Protein AF-K9WEU2-F1 (afdb_monomer)

Structure (mmCIF, N/CA/C/O backbone):
data_AF-K9WEU2-F1
#
_entry.id   AF-K9WEU2-F1
#
loop_
_atom_site.group_PDB
_atom_site.id
_atom_site.type_symbol
_atom_site.label_atom_id
_atom_site.label_alt_id
_atom_site.label_comp_id
_atom_site.label_asym_id
_atom_site.label_entity_id
_atom_site.label_seq_id
_atom_site.pdbx_PDB_ins_code
_atom_site.Cartn_x
_atom_site.Cartn_y
_atom_site.Cartn_z
_atom_site.occupancy
_atom_site.B_iso_or_equiv
_atom_site.auth_seq_id
_atom_site.auth_comp_id
_atom_site.auth_asym_id
_atom_site.auth_atom_id
_atom_site.pdbx_PDB_model_num
ATOM 1 N N . MET A 1 1 ? 46.612 -27.052 -7.275 1.00 38.72 1 MET A N 1
ATOM 2 C CA . MET A 1 1 ? 46.316 -25.616 -7.478 1.00 38.72 1 MET A CA 1
ATOM 3 C C . MET A 1 1 ? 44.840 -25.439 -7.833 1.00 38.72 1 MET A C 1
ATOM 5 O O . MET A 1 1 ? 44.445 -25.693 -8.959 1.00 38.72 1 MET A O 1
ATOM 9 N N . ARG A 1 2 ? 44.010 -25.089 -6.845 1.00 41.44 2 ARG A N 1
ATOM 10 C CA . ARG A 1 2 ? 42.625 -24.585 -6.984 1.00 41.44 2 ARG A CA 1
ATOM 11 C C . ARG A 1 2 ? 42.714 -23.110 -6.531 1.00 41.44 2 ARG A C 1
ATOM 13 O O . ARG A 1 2 ? 43.521 -22.828 -5.656 1.00 41.44 2 ARG A O 1
ATOM 20 N N . THR A 1 3 ? 42.044 -22.104 -7.088 1.00 39.81 3 THR A N 1
ATOM 21 C CA . THR A 1 3 ? 40.600 -21.990 -7.313 1.00 39.81 3 THR A CA 1
ATOM 22 C C . THR A 1 3 ? 40.311 -20.747 -8.169 1.00 39.81 3 THR A C 1
ATOM 24 O O . THR A 1 3 ? 41.028 -19.751 -8.110 1.00 39.81 3 THR A O 1
ATOM 27 N N . PHE A 1 4 ? 39.215 -20.821 -8.915 1.00 47.47 4 PHE A N 1
ATOM 28 C CA . PHE A 1 4 ? 38.556 -19.784 -9.703 1.00 47.47 4 PHE A CA 1
ATOM 29 C C . PHE A 1 4 ? 38.366 -18.447 -8.960 1.00 47.47 4 PHE A C 1
ATOM 31 O O . PHE A 1 4 ? 37.810 -18.424 -7.863 1.00 47.47 4 PHE A O 1
ATOM 38 N N . LYS A 1 5 ? 38.679 -17.318 -9.610 1.00 44.59 5 LYS A N 1
ATOM 39 C CA . LYS A 1 5 ? 38.007 -16.036 -9.331 1.00 44.59 5 LYS A CA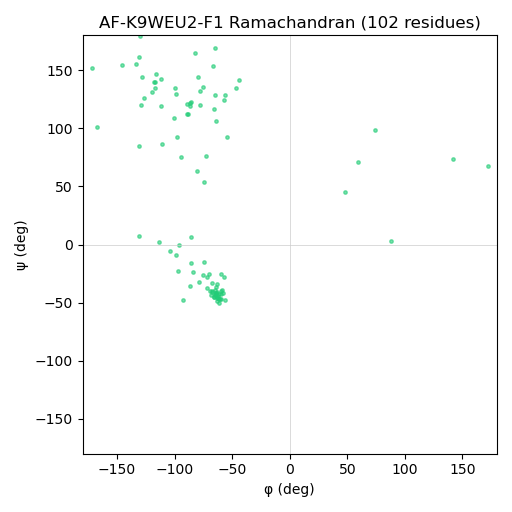 1
ATOM 40 C C . LYS A 1 5 ? 37.142 -15.653 -10.521 1.00 44.59 5 LYS A C 1
ATOM 42 O O . LYS A 1 5 ? 37.547 -14.942 -11.434 1.00 44.59 5 LYS A O 1
ATOM 47 N N . ALA A 1 6 ? 35.926 -16.180 -10.478 1.00 49.84 6 ALA A N 1
ATOM 48 C CA . ALA A 1 6 ? 34.823 -15.740 -11.298 1.00 49.84 6 ALA A CA 1
ATOM 49 C C . ALA A 1 6 ? 34.438 -14.292 -10.939 1.00 49.84 6 ALA A C 1
ATOM 51 O O . ALA A 1 6 ? 34.168 -13.962 -9.787 1.00 49.84 6 ALA A O 1
ATOM 52 N N . ASN A 1 7 ? 34.357 -13.464 -11.976 1.00 41.09 7 ASN A N 1
ATOM 53 C CA . ASN A 1 7 ? 33.182 -12.647 -12.256 1.00 41.09 7 ASN A CA 1
ATOM 54 C C . ASN A 1 7 ? 32.748 -11.648 -11.161 1.00 41.09 7 ASN A C 1
ATOM 56 O O . ASN A 1 7 ? 31.670 -11.756 -10.575 1.00 41.09 7 ASN A O 1
ATOM 60 N N . GLN A 1 8 ? 33.533 -10.585 -10.966 1.00 45.59 8 GLN A N 1
ATOM 61 C CA . GLN A 1 8 ? 33.030 -9.347 -10.361 1.00 45.59 8 GLN A CA 1
ATOM 62 C C . GLN A 1 8 ? 32.127 -8.590 -11.352 1.00 45.59 8 GLN A C 1
ATOM 64 O O . GLN A 1 8 ? 32.490 -7.575 -11.938 1.00 45.59 8 GLN A O 1
ATOM 69 N N . ARG A 1 9 ? 30.898 -9.079 -11.520 1.00 49.00 9 ARG A N 1
ATOM 70 C CA . ARG A 1 9 ? 29.764 -8.309 -12.045 1.00 49.00 9 ARG A CA 1
ATOM 71 C C . ARG A 1 9 ? 28.585 -8.528 -11.111 1.00 49.00 9 ARG A C 1
ATOM 73 O O . ARG A 1 9 ? 27.798 -9.427 -11.364 1.00 49.00 9 ARG A O 1
ATOM 80 N N . LYS A 1 10 ? 28.495 -7.748 -10.025 1.00 47.72 10 LYS A N 1
ATOM 81 C CA . LYS A 1 10 ? 27.261 -7.454 -9.251 1.00 47.72 10 LYS A CA 1
ATOM 82 C C . LYS A 1 10 ? 27.611 -6.685 -7.968 1.00 47.72 10 LYS A C 1
ATOM 84 O O . LYS A 1 10 ? 27.464 -7.190 -6.867 1.00 47.72 10 LYS A O 1
ATOM 89 N N . ALA A 1 11 ? 28.077 -5.445 -8.101 1.00 42.84 11 ALA A N 1
ATOM 90 C CA . ALA A 1 11 ? 28.224 -4.549 -6.944 1.00 42.84 11 ALA A CA 1
ATOM 91 C C . ALA A 1 11 ? 27.617 -3.151 -7.154 1.00 42.84 11 ALA A C 1
ATOM 93 O O . ALA A 1 11 ? 27.737 -2.306 -6.278 1.00 42.84 11 ALA A O 1
ATOM 94 N N . ASN A 1 12 ? 26.904 -2.908 -8.264 1.00 39.19 12 ASN A N 1
ATOM 95 C CA . ASN A 1 12 ? 26.342 -1.581 -8.557 1.00 39.19 12 ASN A CA 1
ATOM 96 C C . ASN A 1 12 ? 24.809 -1.482 -8.545 1.00 39.19 12 ASN A C 1
ATOM 98 O O . ASN A 1 12 ? 24.290 -0.390 -8.752 1.00 39.19 12 ASN A O 1
ATOM 102 N N . ASN A 1 13 ? 24.058 -2.550 -8.245 1.00 44.53 13 ASN A N 1
ATOM 103 C CA . ASN A 1 13 ? 22.590 -2.500 -8.376 1.00 44.53 13 ASN A CA 1
ATOM 104 C C . ASN A 1 13 ? 21.804 -2.239 -7.072 1.00 44.53 13 ASN A C 1
ATOM 106 O O . ASN A 1 13 ? 20.605 -1.974 -7.116 1.00 44.53 13 ASN A O 1
ATOM 110 N N . HIS A 1 14 ? 22.452 -2.254 -5.901 1.00 43.78 14 HIS A N 1
ATOM 111 C CA . HIS A 1 14 ? 21.755 -2.032 -4.622 1.00 43.78 14 HIS A CA 1
ATOM 112 C C . HIS A 1 14 ? 21.562 -0.547 -4.266 1.00 43.78 14 HIS A C 1
ATOM 114 O O . HIS A 1 14 ? 20.621 -0.208 -3.554 1.00 43.78 14 HIS A O 1
ATOM 120 N N . ARG A 1 15 ? 22.393 0.362 -4.797 1.00 42.66 15 ARG A N 1
ATOM 121 C CA . ARG A 1 15 ? 22.323 1.805 -4.487 1.00 42.66 15 ARG A CA 1
ATOM 122 C C . ARG A 1 15 ? 21.218 2.550 -5.246 1.00 42.66 15 ARG A C 1
ATOM 124 O O . ARG A 1 15 ? 20.627 3.475 -4.699 1.00 42.66 15 ARG A O 1
ATOM 131 N N . ALA A 1 16 ? 20.893 2.130 -6.470 1.00 50.72 16 ALA A N 1
ATOM 132 C CA . ALA A 1 16 ? 19.858 2.774 -7.289 1.00 50.72 16 ALA A CA 1
ATOM 133 C C . ALA A 1 16 ? 18.429 2.512 -6.773 1.00 50.72 16 ALA A C 1
ATOM 135 O O . ALA A 1 16 ? 17.537 3.344 -6.941 1.00 50.72 16 ALA A O 1
ATOM 136 N N . SER A 1 17 ? 18.226 1.380 -6.094 1.00 57.72 17 SER A N 1
ATOM 137 C CA . SER A 1 17 ? 16.910 0.943 -5.618 1.00 57.72 17 SER A CA 1
ATOM 138 C C . SER A 1 17 ? 16.356 1.856 -4.517 1.00 57.72 17 SER A C 1
ATOM 140 O O . SER A 1 17 ? 15.185 2.215 -4.549 1.00 57.72 17 SER A O 1
ATOM 142 N N . GLY A 1 18 ? 17.198 2.318 -3.584 1.00 64.81 18 GLY A N 1
ATOM 143 C CA . GLY A 1 18 ? 16.754 3.169 -2.472 1.00 64.81 18 GLY A CA 1
ATOM 144 C C . GLY A 1 18 ? 16.225 4.537 -2.912 1.00 64.81 18 GLY A C 1
ATOM 145 O O . GLY A 1 18 ? 15.212 5.000 -2.390 1.00 64.81 18 GLY A O 1
ATOM 146 N N . ARG A 1 19 ? 16.865 5.167 -3.909 1.00 69.88 19 ARG A N 1
ATOM 147 C CA . ARG A 1 19 ? 16.440 6.479 -4.427 1.00 69.88 19 ARG A CA 1
ATOM 148 C C . ARG A 1 19 ? 15.113 6.389 -5.177 1.00 69.88 19 ARG A C 1
ATOM 150 O O . ARG A 1 19 ? 14.262 7.254 -4.999 1.00 69.88 19 ARG A O 1
ATOM 157 N N . ARG A 1 20 ? 14.921 5.329 -5.966 1.00 74.19 20 ARG A N 1
ATOM 158 C CA . ARG A 1 20 ? 13.655 5.074 -6.659 1.00 74.19 20 ARG A CA 1
ATOM 159 C C . ARG A 1 20 ? 12.520 4.834 -5.665 1.00 74.19 20 ARG A C 1
ATOM 161 O O . ARG A 1 20 ? 11.501 5.503 -5.755 1.00 74.19 20 ARG A O 1
ATOM 168 N N . ILE A 1 21 ? 12.736 3.971 -4.671 1.00 76.69 21 ILE A N 1
ATOM 169 C CA . ILE A 1 21 ? 11.745 3.686 -3.621 1.00 76.69 21 ILE A CA 1
ATOM 170 C C . ILE A 1 21 ? 11.368 4.967 -2.861 1.00 76.69 21 ILE A C 1
ATOM 172 O O . ILE A 1 21 ? 10.196 5.165 -2.558 1.00 76.69 21 ILE A O 1
ATOM 176 N N . ALA A 1 22 ? 12.335 5.851 -2.581 1.00 79.38 22 ALA A N 1
ATOM 177 C C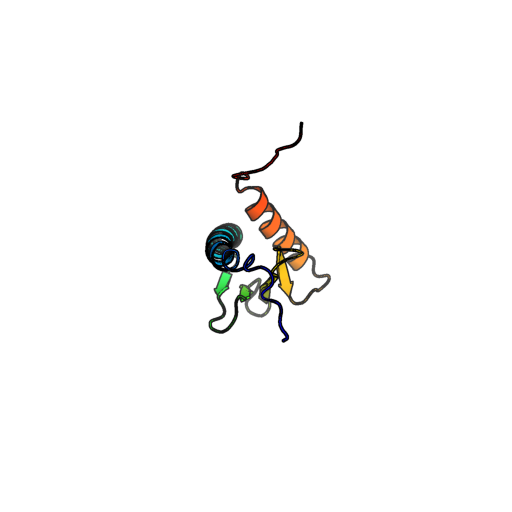A . ALA A 1 22 ? 12.079 7.141 -1.938 1.00 79.38 22 ALA A CA 1
ATOM 178 C C . ALA A 1 22 ? 11.168 8.055 -2.785 1.00 79.38 22 ALA A C 1
ATOM 180 O O . ALA A 1 22 ? 10.209 8.613 -2.264 1.00 79.38 22 ALA A O 1
ATOM 181 N N . GLN A 1 23 ? 11.404 8.154 -4.094 1.00 82.56 23 GLN A N 1
ATOM 182 C CA . GLN A 1 23 ? 10.548 8.948 -4.985 1.00 82.56 23 GLN A CA 1
ATOM 183 C C . GLN A 1 23 ? 9.153 8.333 -5.143 1.00 82.56 23 GLN A C 1
ATOM 185 O O . GLN A 1 23 ? 8.141 9.031 -5.072 1.00 82.56 23 GLN A O 1
ATOM 190 N N . GLU A 1 24 ? 9.089 7.015 -5.323 1.00 83.75 24 GLU A N 1
ATOM 191 C CA . GLU A 1 24 ? 7.828 6.288 -5.454 1.00 83.75 24 GLU A CA 1
ATOM 192 C C . GLU A 1 24 ? 6.981 6.429 -4.184 1.00 83.75 24 GLU A C 1
ATOM 194 O O . GLU A 1 24 ? 5.786 6.711 -4.278 1.00 83.75 24 GLU A O 1
ATOM 199 N N . ILE A 1 25 ? 7.582 6.334 -2.990 1.00 83.31 25 ILE A N 1
ATOM 200 C CA . ILE A 1 25 ? 6.830 6.518 -1.745 1.00 83.31 25 ILE A CA 1
ATOM 201 C C . ILE A 1 25 ? 6.347 7.957 -1.559 1.00 83.31 25 ILE A C 1
ATOM 203 O O . ILE A 1 25 ? 5.263 8.158 -1.014 1.00 83.31 25 ILE A O 1
ATOM 207 N N . GLU A 1 26 ? 7.093 8.964 -2.016 1.00 85.69 26 GLU A N 1
ATOM 208 C CA . GLU A 1 26 ? 6.635 10.357 -1.986 1.00 85.69 26 GLU A CA 1
ATOM 209 C C . GLU A 1 26 ? 5.409 10.563 -2.879 1.00 85.69 26 GLU A C 1
ATOM 211 O O . GLU A 1 26 ? 4.431 11.190 -2.459 1.00 85.69 26 GLU A O 1
ATOM 216 N N . ILE A 1 27 ? 5.409 9.961 -4.068 1.00 86.94 27 ILE A N 1
ATOM 217 C CA . ILE A 1 27 ? 4.279 9.996 -5.003 1.00 86.94 27 ILE A CA 1
ATOM 218 C C . ILE A 1 27 ? 3.073 9.252 -4.433 1.00 86.94 27 ILE A C 1
ATOM 220 O O . ILE A 1 27 ? 1.957 9.781 -4.446 1.00 86.94 27 ILE A O 1
ATOM 224 N N . ILE A 1 28 ? 3.288 8.061 -3.872 1.00 86.62 28 ILE A N 1
ATOM 225 C CA . ILE A 1 28 ? 2.245 7.280 -3.200 1.00 86.62 28 ILE A CA 1
ATOM 226 C C . ILE A 1 28 ? 1.667 8.073 -2.027 1.00 86.62 28 ILE A C 1
ATOM 228 O O . ILE A 1 28 ? 0.449 8.205 -1.907 1.00 86.62 28 ILE A O 1
ATOM 232 N N . ARG A 1 29 ? 2.520 8.669 -1.190 1.00 86.88 29 ARG A N 1
ATOM 233 C CA . ARG A 1 29 ? 2.107 9.511 -0.063 1.00 86.88 29 ARG A CA 1
ATOM 234 C C . ARG A 1 29 ? 1.286 10.707 -0.536 1.00 86.88 29 ARG A C 1
ATOM 236 O O . ARG A 1 29 ? 0.263 11.001 0.077 1.00 86.88 29 ARG A O 1
ATOM 243 N N . ALA A 1 30 ? 1.685 11.372 -1.617 1.00 87.62 30 ALA A N 1
ATOM 244 C CA . ALA A 1 30 ? 0.926 12.479 -2.188 1.00 87.62 30 ALA A CA 1
ATOM 245 C C . ALA A 1 30 ? -0.447 12.023 -2.715 1.00 87.62 30 ALA A C 1
ATOM 247 O O . ALA A 1 30 ? -1.459 12.668 -2.434 1.00 87.62 30 ALA A O 1
ATOM 248 N N . ALA A 1 31 ? -0.508 10.897 -3.431 1.00 87.69 31 ALA A N 1
ATOM 249 C CA . ALA A 1 31 ? -1.755 10.337 -3.952 1.00 87.69 31 ALA A CA 1
ATOM 250 C C . ALA A 1 31 ? -2.720 9.908 -2.835 1.00 87.69 31 ALA A C 1
ATOM 252 O O . ALA A 1 31 ? -3.915 10.194 -2.910 1.00 87.69 31 ALA A O 1
ATOM 253 N N . LEU A 1 32 ? -2.196 9.283 -1.779 1.00 87.19 32 LEU A N 1
ATOM 254 C CA . LEU A 1 32 ? -2.956 8.893 -0.593 1.00 87.19 32 LEU A CA 1
ATOM 255 C C . LEU A 1 32 ? -3.472 10.113 0.173 1.00 87.19 32 LEU A C 1
ATOM 257 O O . LEU A 1 32 ? -4.657 10.171 0.495 1.00 87.19 32 LEU A O 1
ATOM 261 N N . LYS A 1 33 ? -2.625 11.131 0.377 1.00 86.81 33 LYS A N 1
ATOM 262 C CA . LYS A 1 33 ? -3.013 12.379 1.050 1.00 86.81 33 LYS A CA 1
ATOM 263 C C . LYS A 1 33 ? -4.148 13.096 0.316 1.00 86.81 33 LYS A C 1
ATOM 265 O O . LYS A 1 33 ? -5.071 13.574 0.963 1.00 86.81 33 LYS A O 1
ATOM 270 N N . ARG A 1 34 ? -4.128 13.124 -1.025 1.00 86.31 34 ARG A N 1
ATOM 271 C CA . ARG A 1 34 ? -5.220 13.693 -1.847 1.00 86.31 34 ARG A CA 1
ATOM 272 C C . ARG A 1 34 ? -6.566 13.000 -1.633 1.00 86.31 34 ARG A C 1
ATOM 274 O O . ARG A 1 34 ? -7.600 13.602 -1.886 1.00 86.31 34 ARG A O 1
ATOM 281 N N . ARG A 1 35 ? -6.552 11.739 -1.205 1.00 83.12 35 ARG A N 1
ATOM 282 C CA . ARG A 1 35 ? -7.748 10.949 -0.889 1.00 83.12 35 ARG A CA 1
ATOM 283 C C . ARG A 1 35 ? -8.102 10.961 0.602 1.00 83.12 35 ARG A C 1
ATOM 285 O O . ARG A 1 35 ? -9.087 10.343 0.973 1.00 83.12 35 ARG A O 1
ATOM 292 N N . GLY A 1 36 ? -7.319 11.647 1.438 1.00 86.69 36 GLY A N 1
ATOM 293 C CA . GLY A 1 36 ? -7.527 11.720 2.887 1.00 86.69 36 GLY A CA 1
ATOM 294 C C . GLY A 1 36 ? -6.866 10.598 3.695 1.00 86.69 36 GLY A C 1
ATOM 295 O O . GLY A 1 36 ? -7.001 10.577 4.915 1.00 86.69 36 GLY A O 1
ATOM 296 N N . TYR A 1 37 ? -6.114 9.692 3.063 1.00 87.56 37 TYR A N 1
ATOM 297 C CA . TYR A 1 37 ? -5.448 8.595 3.770 1.00 87.56 37 TYR A CA 1
ATOM 298 C C . TYR A 1 37 ? -4.159 9.052 4.459 1.00 87.56 37 TYR A C 1
ATOM 300 O O . TYR A 1 37 ? -3.391 9.864 3.928 1.00 87.56 37 TYR A O 1
ATOM 308 N N . ARG A 1 38 ? -3.880 8.476 5.634 1.00 87.19 38 ARG A N 1
ATOM 309 C CA . ARG A 1 38 ? -2.653 8.736 6.403 1.00 87.19 38 ARG A CA 1
ATOM 310 C C . ARG A 1 38 ? -1.641 7.618 6.168 1.00 87.19 38 ARG A C 1
ATOM 312 O O . ARG A 1 38 ? -1.988 6.447 6.243 1.00 87.19 38 ARG A O 1
ATOM 319 N N . ILE A 1 39 ? -0.377 7.973 5.924 1.00 87.81 39 ILE A N 1
ATOM 320 C CA . ILE A 1 39 ? 0.710 7.001 5.724 1.00 87.81 39 ILE A CA 1
ATOM 321 C C . ILE A 1 39 ? 1.895 7.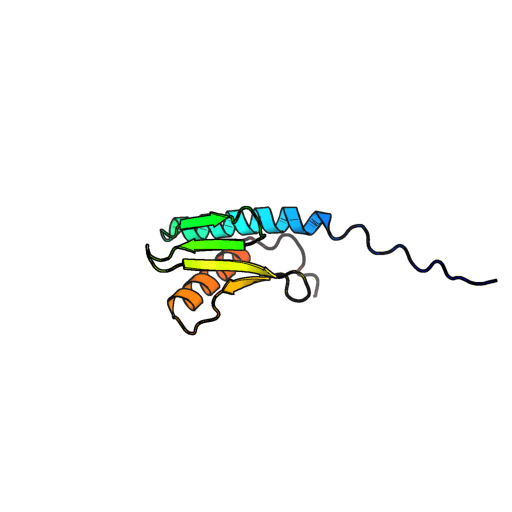266 6.659 1.00 87.81 39 ILE A C 1
ATOM 323 O O . ILE A 1 39 ? 2.468 8.365 6.679 1.00 87.81 39 ILE A O 1
ATOM 327 N N . ARG A 1 40 ? 2.303 6.239 7.411 1.00 86.62 40 ARG A N 1
ATOM 328 C CA . ARG A 1 40 ? 3.438 6.286 8.345 1.00 86.62 40 ARG A CA 1
ATOM 329 C C . ARG A 1 40 ? 4.494 5.263 7.954 1.00 86.62 40 ARG A C 1
ATOM 331 O O . ARG A 1 40 ? 4.183 4.102 7.723 1.00 86.62 40 ARG A O 1
ATOM 338 N N . LYS A 1 41 ? 5.753 5.695 7.895 1.00 83.81 41 LYS A N 1
ATOM 339 C CA . LYS A 1 41 ? 6.892 4.798 7.676 1.00 83.81 41 LYS A CA 1
ATOM 340 C C . LYS A 1 41 ? 7.185 4.019 8.957 1.00 83.81 41 LYS A C 1
ATOM 342 O O . LYS A 1 41 ? 7.228 4.623 10.027 1.00 83.81 41 LYS A O 1
ATOM 347 N N . GLN A 1 42 ? 7.422 2.717 8.836 1.00 81.00 42 GLN A N 1
ATOM 348 C CA . GLN A 1 42 ? 7.862 1.886 9.949 1.00 81.00 42 GLN A CA 1
ATOM 349 C C . GLN A 1 42 ? 9.364 2.107 10.212 1.00 81.00 42 GLN A C 1
ATOM 351 O O . GLN A 1 42 ? 10.159 2.091 9.272 1.00 81.00 42 GLN A O 1
ATOM 356 N N . PRO A 1 43 ? 9.791 2.321 11.470 1.00 69.94 43 PRO A N 1
ATOM 357 C CA . PRO A 1 43 ? 11.182 2.650 11.792 1.00 69.94 43 PRO A CA 1
ATOM 358 C C . PRO A 1 43 ? 12.154 1.477 11.584 1.00 69.94 43 PRO A C 1
ATOM 360 O O . PRO A 1 43 ? 13.333 1.706 11.339 1.00 69.94 43 PRO A O 1
ATOM 363 N N . LYS A 1 44 ? 11.673 0.228 11.655 1.00 68.38 44 LYS A N 1
ATOM 364 C CA . LYS A 1 44 ? 12.505 -0.990 11.588 1.00 68.38 44 LYS A CA 1
ATOM 365 C C . LYS A 1 44 ? 12.445 -1.730 10.245 1.00 68.38 44 LYS A C 1
ATOM 367 O O . LYS A 1 44 ? 13.160 -2.710 10.071 1.00 68.38 44 LYS A O 1
ATOM 372 N N . GLN A 1 45 ? 11.588 -1.309 9.311 1.00 69.12 45 GLN A N 1
ATOM 373 C CA . GLN A 1 45 ? 11.321 -2.048 8.071 1.00 69.12 45 GLN A CA 1
ATOM 374 C C . GLN A 1 45 ? 11.056 -1.101 6.895 1.00 69.12 45 GLN A C 1
ATOM 376 O O . GLN A 1 45 ? 10.569 0.014 7.076 1.00 69.12 45 GLN A O 1
ATOM 381 N N . ALA A 1 46 ? 11.317 -1.565 5.669 1.00 73.38 46 ALA A N 1
ATOM 382 C CA . ALA A 1 46 ? 10.867 -0.916 4.431 1.00 73.38 46 ALA A CA 1
A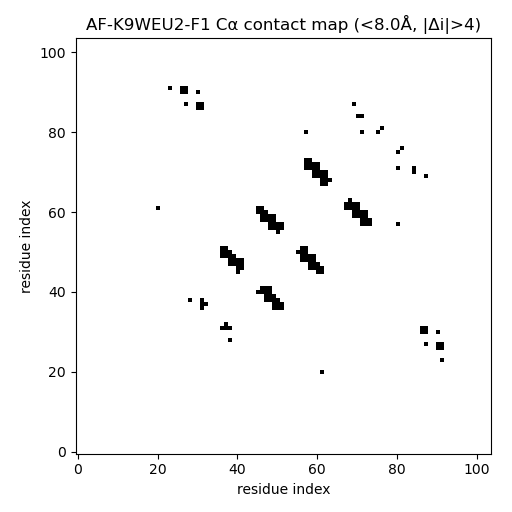TOM 383 C C . ALA A 1 46 ? 9.358 -1.152 4.206 1.00 73.38 46 ALA A C 1
ATOM 385 O O . ALA A 1 46 ? 8.926 -1.676 3.179 1.00 73.38 46 ALA A O 1
ATOM 386 N N . ALA A 1 47 ? 8.573 -0.806 5.225 1.00 82.06 47 ALA A N 1
ATOM 387 C CA . ALA A 1 47 ? 7.134 -0.966 5.295 1.00 82.06 47 ALA A CA 1
ATOM 388 C C . ALA A 1 47 ? 6.495 0.367 5.693 1.00 82.06 47 ALA A C 1
ATOM 390 O O . ALA A 1 47 ? 7.036 1.126 6.502 1.00 82.06 47 ALA A O 1
ATOM 391 N N . TRP A 1 48 ? 5.325 0.651 5.141 1.00 87.69 48 TRP A N 1
ATOM 392 C CA . TRP A 1 48 ? 4.570 1.864 5.401 1.00 87.69 48 TRP A CA 1
ATOM 393 C C . TRP A 1 48 ? 3.134 1.503 5.758 1.00 87.69 48 TRP A C 1
ATOM 395 O O . TRP A 1 48 ? 2.429 0.891 4.969 1.00 87.69 48 TRP A O 1
ATOM 405 N N . ALA A 1 49 ? 2.684 1.886 6.947 1.00 89.00 49 ALA A N 1
ATOM 406 C CA . ALA A 1 49 ? 1.303 1.692 7.363 1.00 89.00 49 ALA A CA 1
ATOM 407 C C . ALA A 1 49 ? 0.413 2.762 6.719 1.00 89.00 49 ALA A C 1
ATOM 409 O O . ALA A 1 49 ? 0.627 3.957 6.940 1.00 89.00 49 ALA A O 1
ATOM 410 N N . VAL A 1 50 ? -0.563 2.328 5.927 1.00 89.00 50 VAL A N 1
ATOM 411 C CA . VAL A 1 50 ? -1.615 3.139 5.314 1.00 89.00 50 VAL A CA 1
ATOM 412 C C . VAL A 1 50 ? -2.883 2.964 6.140 1.00 89.00 50 VAL A C 1
ATOM 414 O O . VAL A 1 50 ? -3.497 1.902 6.120 1.00 89.00 50 VAL A O 1
ATOM 417 N N . TYR A 1 51 ? -3.268 4.003 6.867 1.00 87.88 51 TYR A N 1
ATOM 418 C CA . TYR A 1 51 ? -4.466 4.015 7.698 1.00 87.88 51 TYR A CA 1
ATOM 419 C C . TYR A 1 51 ? -5.667 4.414 6.845 1.00 87.88 51 TYR A C 1
ATOM 421 O O . TYR A 1 51 ? -5.665 5.479 6.216 1.00 87.88 51 TYR A O 1
ATOM 429 N N . VAL A 1 52 ? -6.667 3.537 6.818 1.00 84.88 52 VAL A N 1
ATOM 430 C CA . VAL A 1 52 ? -7.959 3.763 6.161 1.00 84.88 52 VAL A CA 1
ATOM 431 C C . VAL A 1 52 ? -8.947 4.329 7.167 1.00 84.88 52 VAL A C 1
ATOM 433 O O . VAL A 1 52 ? -9.598 5.330 6.886 1.00 84.88 52 VAL A O 1
ATOM 436 N N . THR A 1 53 ? -9.022 3.705 8.339 1.00 81.88 53 THR A N 1
ATOM 437 C CA . THR A 1 53 ? -9.780 4.171 9.502 1.00 81.88 53 THR A CA 1
ATOM 438 C C . THR A 1 53 ? -8.870 4.144 10.731 1.00 81.88 53 THR A C 1
ATOM 440 O O . THR A 1 53 ? -7.692 3.793 10.620 1.00 81.88 53 THR A O 1
ATOM 443 N N . ASP A 1 54 ? -9.391 4.545 11.891 1.00 79.88 54 ASP A N 1
ATOM 444 C CA . ASP A 1 54 ? -8.629 4.516 13.146 1.00 79.88 54 ASP A CA 1
ATOM 445 C C . ASP A 1 54 ? -8.235 3.079 13.545 1.00 79.88 54 ASP A C 1
ATOM 447 O O . ASP A 1 54 ? -7.120 2.843 14.001 1.00 79.88 54 ASP A O 1
ATOM 451 N N . ASP A 1 55 ? -9.104 2.111 13.236 1.00 82.31 55 ASP A N 1
ATOM 452 C CA . ASP A 1 55 ? -8.920 0.691 13.563 1.00 82.31 55 ASP A CA 1
ATOM 453 C C . ASP A 1 55 ? -8.332 -0.136 12.398 1.00 82.31 55 ASP A C 1
ATOM 455 O O . ASP A 1 55 ? -7.700 -1.172 12.598 1.00 82.31 55 ASP A O 1
ATOM 459 N N . LYS A 1 56 ? -8.481 0.336 11.148 1.00 84.25 56 LYS A N 1
ATOM 460 C CA . LYS A 1 56 ? -8.071 -0.407 9.946 1.00 84.25 56 LYS A CA 1
ATOM 461 C C . LYS A 1 56 ? -6.894 0.246 9.239 1.00 84.25 56 LYS A C 1
ATOM 463 O O . LYS A 1 56 ? -6.992 1.348 8.687 1.00 84.25 56 LYS A O 1
ATOM 468 N N . PHE A 1 57 ? -5.801 -0.502 9.143 1.00 87.31 57 PHE A N 1
ATOM 469 C CA . PHE A 1 57 ? -4.620 -0.119 8.383 1.00 87.31 57 PHE A CA 1
ATOM 470 C C . PHE A 1 57 ? -4.113 -1.268 7.513 1.00 87.31 57 PHE A C 1
ATOM 472 O O . PHE A 1 57 ? -4.312 -2.442 7.811 1.00 87.31 57 PHE A O 1
ATOM 479 N N . TYR A 1 58 ? -3.414 -0.909 6.442 1.00 88.31 58 TYR A N 1
ATOM 480 C CA . TYR A 1 58 ? -2.717 -1.840 5.567 1.00 88.31 58 TYR A CA 1
ATOM 481 C C . TYR A 1 58 ? -1.221 -1.553 5.588 1.00 88.31 58 TYR A C 1
ATOM 483 O O . TYR A 1 58 ? -0.792 -0.400 5.573 1.00 88.31 58 TYR A O 1
ATOM 491 N N . LEU A 1 59 ? -0.408 -2.600 5.601 1.00 87.31 59 LEU A N 1
ATOM 492 C CA . LEU A 1 59 ? 1.040 -2.497 5.502 1.00 87.31 59 LEU A CA 1
ATOM 493 C C . LEU A 1 59 ? 1.453 -2.542 4.037 1.00 87.31 59 LEU A C 1
ATOM 495 O O . LEU A 1 59 ? 1.331 -3.559 3.367 1.00 87.31 59 LEU A O 1
ATOM 499 N N . LEU A 1 60 ? 1.958 -1.421 3.549 1.00 87.75 60 LEU A N 1
ATOM 500 C CA . LEU A 1 60 ? 2.542 -1.278 2.232 1.00 87.75 60 LEU A CA 1
ATOM 501 C C . LEU A 1 60 ? 4.031 -1.622 2.301 1.00 87.75 60 LEU A C 1
ATOM 503 O O . LEU A 1 60 ? 4.813 -0.887 2.899 1.00 87.75 60 LEU A O 1
ATOM 507 N N . THR A 1 61 ? 4.438 -2.716 1.680 1.00 85.00 61 THR A N 1
ATOM 508 C CA . THR A 1 61 ? 5.831 -3.172 1.629 1.00 85.00 61 THR A CA 1
ATOM 509 C C . THR A 1 61 ? 6.336 -3.170 0.198 1.00 85.00 61 THR A C 1
ATOM 511 O O . THR A 1 61 ? 5.616 -3.571 -0.716 1.00 85.00 61 THR A O 1
ATOM 514 N N . TYR A 1 62 ? 7.582 -2.754 -0.006 1.00 81.00 62 TYR A N 1
ATOM 515 C CA . TYR A 1 62 ? 8.226 -2.868 -1.312 1.00 81.00 62 TYR A CA 1
ATOM 516 C C . TYR A 1 62 ? 8.877 -4.247 -1.454 1.00 81.00 62 TYR A C 1
ATOM 518 O O . TYR A 1 62 ? 9.777 -4.584 -0.681 1.00 81.00 62 TYR A O 1
ATOM 526 N N . GLN A 1 63 ? 8.447 -5.036 -2.440 1.00 77.38 63 GLN A N 1
ATOM 527 C CA . GLN A 1 63 ? 9.092 -6.305 -2.765 1.00 77.38 63 GLN A CA 1
ATOM 528 C C . GLN A 1 63 ? 10.211 -6.080 -3.792 1.00 77.38 63 GLN A C 1
ATOM 530 O O . GLN A 1 63 ? 9.938 -5.583 -4.889 1.00 77.38 63 GLN A O 1
ATOM 535 N N . PRO A 1 64 ? 11.472 -6.436 -3.474 1.00 66.56 64 PRO A N 1
ATOM 536 C CA . PRO A 1 64 ? 12.563 -6.373 -4.441 1.00 66.56 64 PRO A CA 1
ATOM 537 C C . PRO A 1 64 ? 12.345 -7.368 -5.597 1.00 66.56 64 PRO A C 1
ATOM 539 O O . PRO A 1 64 ? 11.437 -8.197 -5.566 1.00 66.56 64 PRO A O 1
ATOM 542 N N . ALA A 1 65 ? 13.160 -7.250 -6.649 1.00 49.62 65 ALA A N 1
ATOM 543 C CA . ALA A 1 65 ? 13.091 -8.086 -7.851 1.00 49.62 65 ALA A CA 1
ATOM 544 C C . ALA A 1 65 ? 12.899 -9.587 -7.526 1.00 49.62 65 ALA A C 1
ATOM 546 O O . ALA A 1 65 ? 13.503 -10.077 -6.568 1.00 49.62 65 ALA A O 1
ATOM 547 N N . PRO A 1 66 ? 12.093 -10.323 -8.317 1.00 52.50 66 PRO A N 1
ATOM 548 C CA . PRO A 1 66 ? 11.766 -10.054 -9.725 1.00 52.50 66 PRO A CA 1
ATOM 549 C C . PRO A 1 66 ? 10.594 -9.095 -9.982 1.00 52.50 66 PRO A C 1
ATOM 551 O O . PRO A 1 66 ? 10.495 -8.561 -11.080 1.00 52.50 66 PRO A O 1
ATOM 554 N N . ILE A 1 67 ? 9.748 -8.823 -8.989 1.00 62.00 67 ILE A N 1
ATOM 555 C CA . ILE A 1 67 ? 8.508 -8.058 -9.198 1.00 62.00 67 ILE A CA 1
ATOM 556 C C . ILE A 1 67 ? 8.748 -6.540 -9.086 1.00 62.00 67 ILE A C 1
ATOM 558 O O . ILE A 1 67 ? 8.163 -5.778 -9.849 1.00 62.00 67 ILE A O 1
ATOM 562 N N . SER A 1 68 ? 9.645 -6.093 -8.191 1.00 69.69 68 SER A N 1
ATOM 563 C CA . SER A 1 68 ? 9.938 -4.660 -7.963 1.00 69.69 68 SER A CA 1
ATOM 564 C C . SER A 1 68 ? 8.668 -3.815 -7.789 1.00 69.69 68 SER A C 1
ATOM 566 O O . SER A 1 68 ? 8.522 -2.768 -8.420 1.00 69.69 68 SER A O 1
ATOM 568 N N . ALA A 1 69 ? 7.723 -4.303 -6.982 1.00 74.75 69 ALA A N 1
ATOM 569 C CA . ALA A 1 69 ? 6.419 -3.675 -6.817 1.00 74.75 69 ALA A CA 1
ATOM 570 C C . ALA A 1 69 ? 6.029 -3.500 -5.354 1.00 74.75 69 ALA A C 1
ATOM 572 O O . ALA A 1 69 ? 6.540 -4.140 -4.432 1.00 74.75 69 ALA A O 1
ATOM 573 N N . TRP A 1 70 ? 5.071 -2.604 -5.180 1.00 82.00 70 TRP A N 1
ATOM 574 C CA . TRP A 1 70 ? 4.468 -2.261 -3.913 1.00 82.00 70 TRP A CA 1
ATOM 575 C C . TRP A 1 70 ? 3.313 -3.212 -3.601 1.00 82.00 70 TRP A C 1
ATOM 577 O O . TRP A 1 70 ? 2.355 -3.308 -4.366 1.00 82.00 70 TRP A O 1
ATOM 587 N N . VAL A 1 71 ? 3.398 -3.902 -2.466 1.00 83.00 71 VAL A N 1
ATOM 588 C CA . VAL A 1 71 ? 2.421 -4.906 -2.031 1.00 83.00 71 VAL A CA 1
ATOM 589 C C . VAL A 1 71 ? 1.757 -4.449 -0.739 1.00 83.00 71 VAL A C 1
ATOM 591 O O . VAL A 1 71 ? 2.427 -3.967 0.170 1.00 83.00 71 VAL A O 1
ATOM 594 N N . LEU A 1 72 ? 0.433 -4.585 -0.670 1.00 86.12 72 LEU A N 1
ATOM 595 C CA . L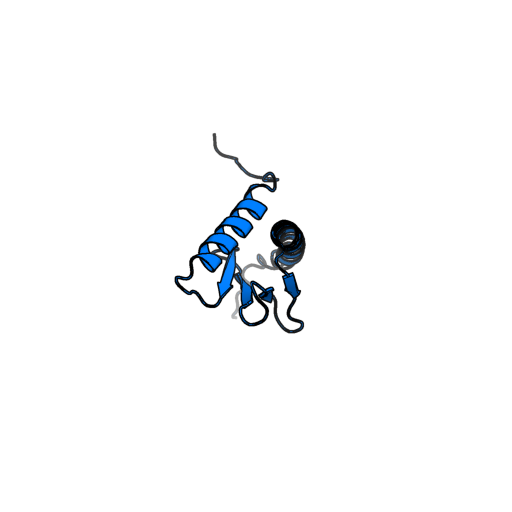EU A 1 72 ? -0.367 -4.295 0.520 1.00 86.12 72 LEU A CA 1
ATOM 596 C C . LEU A 1 72 ? -0.669 -5.593 1.276 1.00 86.12 72 LEU A C 1
ATOM 598 O O . LEU A 1 72 ? -1.184 -6.541 0.685 1.00 86.12 72 LEU A O 1
ATOM 602 N N . HIS A 1 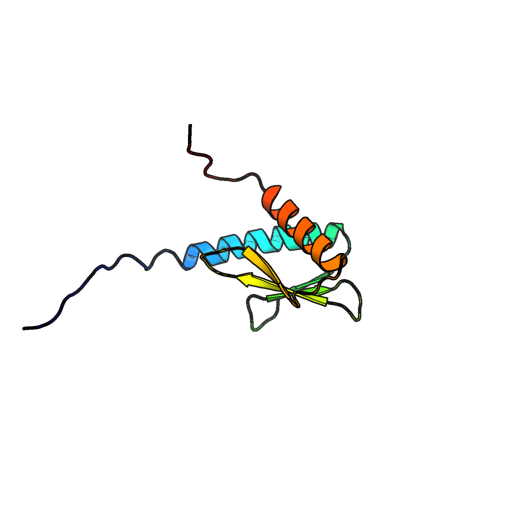73 ? -0.405 -5.589 2.579 1.00 81.25 73 HIS A N 1
ATOM 603 C CA . HIS A 1 73 ? -0.729 -6.653 3.523 1.00 81.25 73 HIS A CA 1
ATOM 604 C C . HIS A 1 73 ? -1.740 -6.160 4.576 1.00 81.25 73 HIS A C 1
ATOM 606 O O . HIS A 1 73 ? -1.662 -4.996 4.977 1.00 81.25 73 HIS A O 1
ATOM 612 N N . PRO A 1 74 ? -2.649 -7.018 5.075 1.00 79.31 74 PRO A N 1
ATOM 613 C CA . PRO A 1 74 ? -2.906 -8.389 4.625 1.00 79.31 74 PRO A CA 1
ATOM 614 C C . PRO A 1 74 ? -3.493 -8.440 3.203 1.00 79.31 74 PRO A C 1
ATOM 616 O O . PRO A 1 74 ? -4.117 -7.485 2.736 1.00 79.31 74 PRO A O 1
ATOM 619 N N . GLN A 1 75 ? -3.260 -9.552 2.498 1.00 71.88 75 GLN A N 1
ATOM 620 C CA . GLN A 1 75 ? -3.777 -9.782 1.145 1.00 71.88 75 GLN A CA 1
ATOM 621 C C . GLN A 1 75 ? -5.236 -10.249 1.214 1.00 71.88 75 GLN A C 1
ATOM 623 O O . GLN A 1 75 ? -5.571 -11.371 0.852 1.00 71.88 75 GLN A O 1
ATOM 628 N N . ASP A 1 76 ? -6.083 -9.372 1.734 1.00 79.00 76 ASP A N 1
ATOM 629 C CA . ASP A 1 76 ? -7.508 -9.622 1.892 1.00 79.00 76 ASP A CA 1
ATOM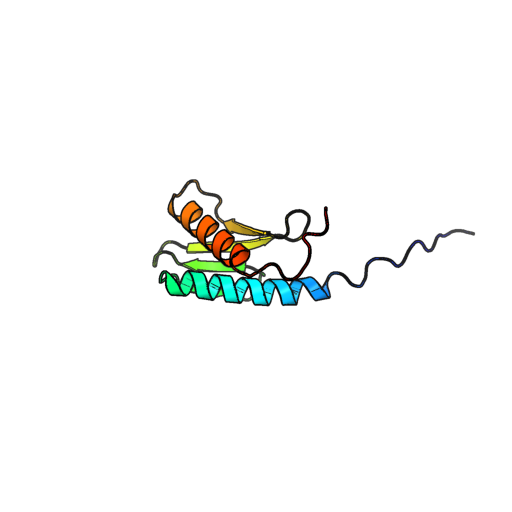 630 C C . ASP A 1 76 ? -8.276 -9.360 0.576 1.00 79.00 76 ASP A C 1
ATOM 632 O O . ASP A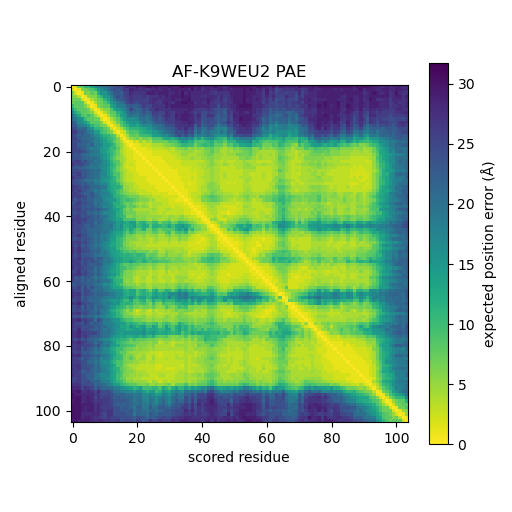 1 76 ? -7.745 -8.730 -0.353 1.00 79.00 76 ASP A O 1
ATOM 636 N N . ASN A 1 77 ? -9.520 -9.842 0.492 1.00 74.88 77 ASN A N 1
ATOM 637 C CA . ASN A 1 77 ? -10.443 -9.585 -0.622 1.00 74.88 77 ASN A CA 1
ATOM 638 C C . ASN A 1 77 ? -11.234 -8.273 -0.464 1.00 74.88 77 ASN A C 1
ATOM 640 O O . ASN A 1 77 ? -12.100 -7.965 -1.279 1.00 74.88 77 ASN A O 1
ATOM 644 N N . ASP A 1 78 ? -10.918 -7.474 0.551 1.00 81.62 78 ASP A N 1
ATOM 645 C CA . ASP A 1 78 ? -11.534 -6.180 0.804 1.00 81.62 78 ASP A CA 1
ATOM 646 C C . ASP A 1 78 ? -11.438 -5.195 -0.382 1.00 81.62 78 ASP A C 1
ATOM 648 O O . ASP A 1 78 ? -10.357 -4.867 -0.891 1.00 81.62 78 ASP A O 1
ATOM 652 N N . SER A 1 79 ? -12.580 -4.623 -0.769 1.00 82.25 79 SER A N 1
ATOM 653 C CA . SER A 1 79 ? -12.701 -3.625 -1.843 1.00 82.25 79 SER A CA 1
ATOM 654 C C . SER A 1 79 ? -11.827 -2.383 -1.613 1.00 82.25 79 SER A C 1
ATOM 656 O O . SER A 1 79 ? -11.362 -1.745 -2.566 1.00 82.25 79 SER A O 1
ATOM 658 N N . THR A 1 80 ? -11.547 -2.038 -0.351 1.00 83.94 80 THR A N 1
ATOM 659 C CA . THR A 1 80 ? -10.670 -0.911 -0.009 1.00 83.94 80 THR A CA 1
ATOM 660 C C . THR A 1 80 ? -9.233 -1.198 -0.412 1.00 83.94 80 THR A C 1
ATOM 662 O O . THR A 1 80 ? -8.565 -0.322 -0.960 1.00 83.94 80 THR A O 1
ATOM 665 N N . ARG A 1 81 ? -8.750 -2.428 -0.201 1.00 84.94 81 ARG A N 1
ATOM 666 C CA . ARG A 1 81 ? -7.409 -2.839 -0.632 1.00 84.94 81 ARG A CA 1
ATOM 667 C C . ARG A 1 81 ? -7.285 -2.735 -2.149 1.00 84.94 81 ARG A C 1
ATOM 669 O O . ARG A 1 81 ? -6.306 -2.165 -2.629 1.00 84.94 81 ARG A O 1
ATOM 676 N N . ALA A 1 82 ? -8.268 -3.238 -2.898 1.00 83.31 82 ALA A N 1
ATOM 677 C CA . ALA A 1 82 ? -8.286 -3.121 -4.358 1.00 83.31 82 ALA A CA 1
ATOM 678 C C . ALA A 1 82 ? -8.240 -1.649 -4.804 1.00 83.31 82 ALA A C 1
ATOM 680 O O . ALA A 1 82 ? -7.465 -1.288 -5.692 1.00 83.31 82 ALA A O 1
ATOM 681 N N . THR A 1 83 ? -8.989 -0.778 -4.123 1.00 86.25 83 THR A N 1
ATOM 682 C CA . THR A 1 83 ? -8.986 0.669 -4.378 1.00 86.25 83 THR A CA 1
ATOM 683 C C . THR A 1 83 ? -7.620 1.300 -4.095 1.00 86.25 83 THR A C 1
ATOM 685 O O . THR A 1 83 ? -7.111 2.058 -4.922 1.00 86.25 83 THR A O 1
ATOM 688 N N . LEU A 1 84 ? -6.992 0.971 -2.962 1.00 84.94 84 LEU A N 1
ATOM 689 C CA . LEU A 1 84 ? -5.659 1.461 -2.595 1.00 84.94 84 LEU A CA 1
ATOM 690 C C . LEU A 1 84 ? -4.583 0.962 -3.560 1.00 84.94 84 LEU A C 1
ATOM 692 O O . LEU A 1 84 ? -3.744 1.746 -3.995 1.00 84.94 84 LEU A O 1
ATOM 696 N N . SER A 1 85 ? -4.625 -0.317 -3.932 1.00 84.69 85 SER A N 1
ATOM 697 C CA . SER A 1 85 ? -3.711 -0.905 -4.911 1.00 84.69 85 SER A CA 1
ATOM 698 C C . SER A 1 85 ? -3.843 -0.211 -6.265 1.00 84.69 85 SER A C 1
ATOM 700 O O . SER A 1 85 ? -2.841 0.219 -6.832 1.00 84.69 85 SER A O 1
ATOM 702 N N . ASN A 1 86 ? -5.072 -0.001 -6.743 1.00 84.75 86 ASN A N 1
ATOM 703 C CA . ASN A 1 86 ? -5.325 0.716 -7.987 1.00 84.75 86 ASN A CA 1
ATOM 704 C C . ASN A 1 86 ? -4.846 2.176 -7.902 1.00 84.75 86 ASN A C 1
ATOM 706 O O . ASN A 1 86 ? -4.219 2.676 -8.831 1.00 84.75 86 ASN A O 1
ATOM 710 N N . LEU A 1 87 ? -5.061 2.854 -6.770 1.00 86.56 87 LEU A N 1
ATOM 711 C CA . LEU A 1 87 ? -4.576 4.215 -6.543 1.00 86.56 87 LEU A CA 1
ATOM 712 C C . LEU A 1 87 ? -3.045 4.294 -6.579 1.00 86.56 87 LEU A C 1
ATOM 714 O O . LEU A 1 87 ? -2.509 5.185 -7.234 1.00 86.56 87 LEU A O 1
ATOM 718 N N . ILE A 1 88 ? -2.358 3.374 -5.898 1.00 84.56 88 ILE A N 1
ATOM 719 C CA . ILE A 1 88 ? -0.893 3.276 -5.879 1.00 84.56 88 ILE A CA 1
ATOM 720 C C . ILE A 1 88 ? -0.380 3.015 -7.291 1.00 84.56 88 ILE A C 1
ATOM 722 O O . ILE A 1 88 ? 0.450 3.775 -7.783 1.00 84.56 88 ILE A O 1
ATOM 726 N N . GLN A 1 89 ? -0.941 2.020 -7.980 1.00 83.62 89 GLN A N 1
ATOM 727 C CA . GLN A 1 89 ? -0.588 1.706 -9.360 1.00 83.62 89 GLN A CA 1
ATOM 728 C C . GLN A 1 89 ? -0.770 2.932 -10.256 1.00 83.62 89 GLN A C 1
ATOM 730 O O . GLN A 1 89 ? 0.151 3.309 -10.970 1.00 83.62 89 GLN A O 1
ATOM 735 N N . ARG A 1 90 ? -1.916 3.621 -10.162 1.00 83.25 90 ARG A N 1
ATOM 736 C CA . ARG A 1 90 ? -2.202 4.829 -10.949 1.00 83.25 90 ARG A CA 1
ATOM 737 C C . ARG A 1 90 ? -1.266 5.982 -10.622 1.00 83.25 90 ARG A C 1
ATOM 739 O O . ARG A 1 90 ? -0.925 6.743 -11.524 1.00 83.25 90 ARG A O 1
ATOM 746 N N . ALA A 1 91 ? -0.876 6.141 -9.361 1.00 84.19 91 ALA A N 1
ATOM 747 C CA . ALA A 1 91 ? 0.068 7.168 -8.938 1.00 84.19 91 ALA A CA 1
ATOM 748 C C . ALA A 1 91 ? 1.455 6.920 -9.545 1.00 84.19 91 ALA A C 1
ATOM 750 O O . ALA A 1 91 ? 2.055 7.849 -10.080 1.00 84.19 91 ALA A O 1
A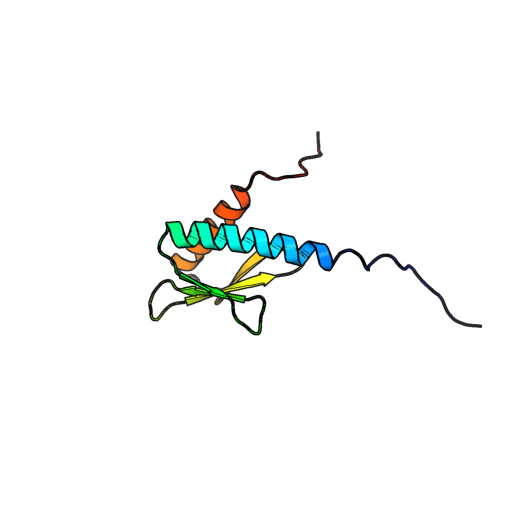TOM 751 N N . LEU A 1 92 ? 1.902 5.663 -9.545 1.00 79.12 92 LEU A N 1
ATOM 752 C CA . LEU A 1 92 ? 3.171 5.245 -10.138 1.00 79.12 92 LEU A CA 1
ATOM 753 C C . LEU A 1 92 ? 3.140 5.282 -11.674 1.00 79.12 92 LEU A C 1
ATOM 755 O O . LEU A 1 92 ? 4.107 5.713 -12.287 1.00 79.12 92 LEU A O 1
ATOM 759 N N . THR A 1 93 ? 2.025 4.916 -12.318 1.00 73.56 93 THR A N 1
ATOM 760 C CA . THR A 1 93 ? 1.887 4.987 -13.788 1.00 73.56 93 THR A CA 1
ATOM 761 C C . THR A 1 93 ? 1.684 6.407 -14.310 1.00 73.56 93 THR A C 1
ATOM 763 O O . THR A 1 93 ? 1.981 6.677 -15.468 1.00 73.56 93 THR A O 1
ATOM 766 N N . LYS A 1 94 ? 1.122 7.317 -13.498 1.00 62.22 94 LYS A N 1
ATOM 767 C CA . LYS A 1 94 ? 0.990 8.742 -13.856 1.00 62.22 94 LYS A CA 1
ATOM 768 C C . LYS A 1 94 ? 2.313 9.487 -13.778 1.00 62.22 94 LYS A C 1
ATOM 770 O O . LYS A 1 94 ? 2.402 10.592 -14.308 1.00 62.22 94 LYS A O 1
ATOM 775 N N . GLN A 1 95 ? 3.321 8.915 -13.129 1.00 52.75 95 GLN A N 1
ATOM 776 C CA . GLN A 1 95 ? 4.677 9.388 -13.305 1.00 52.75 95 GLN A CA 1
ATOM 777 C C . GLN A 1 95 ? 5.054 9.084 -14.764 1.00 52.75 95 GLN A C 1
ATOM 779 O O . GLN A 1 95 ? 5.030 7.914 -15.152 1.00 52.75 95 GLN A O 1
ATOM 784 N N . PRO A 1 96 ? 5.325 10.097 -15.609 1.00 44.34 96 PRO A N 1
ATOM 785 C CA . PRO A 1 96 ? 5.771 9.830 -16.962 1.00 44.34 96 PRO A CA 1
ATOM 786 C C . PRO A 1 96 ? 7.025 8.976 -16.848 1.00 44.34 96 PRO A C 1
ATOM 788 O O . PRO A 1 96 ? 7.966 9.323 -16.131 1.00 44.34 96 PRO A O 1
ATOM 791 N N . ALA A 1 97 ? 6.984 7.824 -17.507 1.00 46.97 97 ALA A N 1
ATOM 792 C CA . ALA A 1 97 ? 8.101 6.923 -17.651 1.00 46.97 97 ALA A CA 1
ATOM 793 C C . ALA A 1 97 ? 9.291 7.690 -18.244 1.00 46.97 97 ALA A C 1
ATOM 795 O O . ALA A 1 97 ? 9.446 7.798 -19.458 1.00 46.97 97 ALA A O 1
ATOM 796 N N . GLY A 1 98 ? 10.149 8.219 -17.376 1.00 45.06 98 GLY A N 1
ATOM 797 C CA . GLY A 1 98 ? 11.531 8.475 -17.721 1.00 45.06 98 GLY A CA 1
ATOM 798 C C . GLY A 1 98 ? 12.170 7.121 -18.002 1.00 45.06 98 GLY A C 1
ATOM 799 O O . GLY A 1 98 ? 12.416 6.352 -17.078 1.00 45.06 98 GLY A O 1
ATOM 800 N N . ASN A 1 99 ? 12.411 6.854 -19.284 1.00 45.09 99 ASN A N 1
ATOM 801 C CA . ASN A 1 99 ? 13.159 5.731 -19.849 1.00 45.09 99 ASN A CA 1
ATOM 802 C C . ASN A 1 99 ? 12.502 4.338 -19.855 1.00 45.09 99 ASN A C 1
ATOM 804 O O . ASN A 1 99 ? 12.696 3.516 -18.963 1.00 45.09 99 ASN A O 1
ATOM 808 N N . THR A 1 100 ? 11.942 4.002 -21.021 1.00 44.72 100 THR A N 1
ATOM 809 C CA . THR A 1 100 ? 12.405 2.923 -21.933 1.00 44.72 100 THR A CA 1
ATOM 810 C C . THR A 1 100 ? 11.210 2.206 -22.556 1.00 44.72 100 THR A C 1
ATOM 812 O O . THR A 1 100 ? 10.917 1.052 -22.262 1.00 44.72 100 THR A O 1
ATOM 815 N N . ARG A 1 101 ? 10.548 2.886 -23.496 1.00 44.62 101 ARG A N 1
ATOM 816 C CA . ARG A 1 101 ? 9.896 2.218 -24.624 1.00 44.62 101 ARG A CA 1
ATOM 817 C C . ARG A 1 101 ? 10.899 2.249 -25.783 1.00 44.62 101 ARG A C 1
ATOM 819 O O . ARG A 1 101 ? 10.810 3.085 -26.669 1.00 44.62 101 ARG A O 1
ATOM 826 N N . ARG A 1 102 ? 11.929 1.398 -25.716 1.00 43.38 102 ARG A N 1
ATOM 827 C CA . ARG A 1 102 ? 12.703 1.005 -26.902 1.00 43.38 102 ARG A CA 1
ATOM 828 C C . ARG A 1 102 ? 12.142 -0.335 -27.347 1.00 43.38 102 ARG A C 1
ATOM 830 O O . ARG A 1 102 ? 12.543 -1.352 -26.799 1.00 43.38 102 ARG A O 1
ATOM 837 N N . ASN A 1 103 ? 11.174 -0.295 -28.256 1.00 35.88 103 ASN A N 1
ATOM 838 C CA . ASN A 1 103 ? 11.018 -1.305 -29.298 1.00 35.88 103 ASN A CA 1
ATOM 839 C C . ASN A 1 103 ? 10.026 -0.789 -30.346 1.00 35.88 103 ASN A C 1
ATOM 841 O O . ASN A 1 103 ? 8.818 -0.816 -30.112 1.00 35.88 103 ASN A O 1
ATOM 845 N N . SER A 1 104 ? 10.541 -0.297 -31.466 1.00 42.09 104 SER A N 1
ATOM 846 C CA . SER A 1 104 ? 9.939 -0.339 -32.805 1.00 42.09 104 SER A CA 1
ATOM 847 C C . SER A 1 104 ? 11.075 -0.106 -33.787 1.00 42.09 104 SER A C 1
ATOM 849 O O . SER A 1 104 ? 11.799 0.891 -33.568 1.00 42.09 104 SER A O 1
#

Mean predicted aligned error: 12.3 Å

Sequence (104 aa):
MRTFKANQRKANNHRASGRRIAQEIEIIRAALKRRGYRIRKQPKQAAWAVYVTDDKFYLLTYQPAPISAWVLHPQDNDSTRATLSNLIQRALTKQPAGNTRRNS

Solvent-accessible surface area (backbone atoms only — not comparable to full-atom values): 6594 Å² total; per-residue (Å²): 142,86,79,87,84,77,77,96,78,86,86,76,71,74,71,60,50,58,59,51,51,53,54,51,48,51,43,38,48,51,55,36,46,77,72,71,38,48,74,44,77,45,94,91,49,80,34,28,42,36,34,79,49,100,88,44,65,33,40,38,30,67,44,68,76,92,74,63,43,81,43,62,35,79,85,63,90,50,68,64,55,56,52,50,50,50,50,43,51,49,41,60,64,68,44,77,79,82,82,80,90,83,83,132

pLDDT: mean 71.36, std 17.35, range [35.88, 89.0]

Nearest PDB structures (foldseek):
  7vfm-assembly1_A  TM=6.102E-01  e=1.692E+00  Staphylococcus aureus subsp. aureus USA300
  7vfn-assembly1_A  TM=5.647E-01  e=1.590E+00  Staphylococcus aureus subsp. aureus USA300
  4jpd-assembly1_A  TM=5.301E-01  e=1.495E+00  Burkholderia cenocepacia J2315
  7ec1-assembly1_B  TM=5.368E-01  e=2.166E+00  Staphylococcus aureus subsp. aureus USA300
  3qv0-assembly1_A  TM=4.087E-01  e=2.451E+00  Saccharomyces cerevisiae

Foldseek 3Di:
DDDDDDDPDDDPDPVVLVVVLVVLVVLLCVLCVVVVWDWAQDPPAQWIWIDPDPPDIWIWHQDDPPVRDIDTPPPDPDPVRVVSRVSSVCSVPVPPDPDDPPDD

Secondary structure (DSSP, 8-state):
----------SSSHHHHHHHHHHHHHHHHHHHHHTT-EEEE-TTSSEEEEESSSS-EEEEEEEPTTS-EEEEES----HHHHHHHHHHHHHHHTS---S-----

Radius of gyration: 17.75 Å; Cα contacts (8 Å, |Δi|>4): 89; chains: 1; bounding box: 59×39×46 Å

Organism: NCBI:txid1173027